Protein AF-A0ABC9WSQ0-F1 (afdb_monomer_lite)

pLDDT: mean 89.42, std 9.72, range [54.09, 97.88]

Structure (mmCIF, N/CA/C/O backbone):
data_AF-A0ABC9WSQ0-F1
#
_entry.id   AF-A0ABC9WSQ0-F1
#
loop_
_atom_site.group_PDB
_atom_site.id
_atom_site.type_symbol
_atom_site.label_atom_id
_atom_site.label_alt_id
_atom_site.label_comp_id
_atom_site.label_asym_id
_atom_site.label_entity_id
_atom_site.label_seq_id
_atom_site.pdbx_PDB_ins_code
_atom_site.Cartn_x
_atom_site.Cartn_y
_atom_site.Cartn_z
_atom_site.occupancy
_atom_site.B_iso_or_equiv
_atom_site.auth_seq_id
_atom_site.auth_comp_id
_atom_site.auth_asym_id
_atom_site.auth_atom_id
_atom_site.pdbx_PDB_model_num
ATOM 1 N N . MET A 1 1 ? -12.319 8.526 4.825 1.00 70.31 1 MET A N 1
ATOM 2 C CA . MET A 1 1 ? -11.668 9.810 4.474 1.00 70.31 1 MET A CA 1
ATOM 3 C C . MET A 1 1 ? -10.484 9.536 3.560 1.00 70.31 1 MET A C 1
ATOM 5 O O . MET A 1 1 ? -9.794 8.553 3.807 1.00 70.31 1 MET A O 1
ATOM 9 N N . LEU A 1 2 ? -10.282 10.355 2.524 1.00 65.75 2 LEU A N 1
ATOM 10 C CA . LEU A 1 2 ? -9.072 10.332 1.697 1.00 65.75 2 LEU A CA 1
ATOM 11 C C . LEU A 1 2 ? -8.135 11.440 2.184 1.00 65.75 2 LEU A C 1
ATOM 13 O O . LEU A 1 2 ? -8.565 12.589 2.263 1.00 65.75 2 LEU A O 1
ATOM 17 N N . LEU A 1 3 ? -6.893 11.100 2.522 1.00 72.62 3 LEU A N 1
ATOM 18 C CA . LEU A 1 3 ? -5.874 12.067 2.932 1.00 72.62 3 LEU A CA 1
ATOM 19 C C . LEU A 1 3 ? -4.712 12.036 1.936 1.00 72.62 3 LEU A C 1
ATOM 21 O O . LEU A 1 3 ? -4.157 10.966 1.699 1.00 72.62 3 LEU A O 1
ATOM 25 N N . SER A 1 4 ? -4.361 13.197 1.371 1.00 74.06 4 SER A N 1
ATOM 26 C CA . SER A 1 4 ? -3.258 13.346 0.415 1.00 74.06 4 SER A CA 1
ATOM 27 C C . SER A 1 4 ? -2.206 14.322 0.933 1.00 74.06 4 SER A C 1
ATOM 29 O O . SER A 1 4 ? -2.550 15.470 1.212 1.00 74.06 4 SER A O 1
ATOM 31 N N . ILE A 1 5 ? -0.946 13.890 1.067 1.00 74.81 5 ILE A N 1
ATOM 32 C CA . ILE A 1 5 ? 0.164 14.715 1.594 1.00 74.81 5 ILE A CA 1
ATOM 33 C C . ILE A 1 5 ? 1.443 14.483 0.779 1.00 74.81 5 ILE A C 1
ATOM 35 O O . ILE A 1 5 ? 1.728 13.360 0.368 1.00 74.81 5 ILE A O 1
ATOM 39 N N . VAL A 1 6 ? 2.227 15.542 0.563 1.00 71.75 6 VAL A N 1
ATOM 40 C CA . VAL A 1 6 ? 3.545 15.491 -0.088 1.00 71.75 6 VAL A CA 1
ATOM 41 C C . VAL A 1 6 ? 4.606 15.985 0.894 1.00 71.75 6 VAL A C 1
ATOM 43 O O . VAL A 1 6 ? 4.490 17.096 1.408 1.00 71.75 6 VAL A O 1
ATOM 46 N N . ASN A 1 7 ? 5.636 15.173 1.131 1.00 65.56 7 ASN A N 1
ATOM 47 C CA . ASN A 1 7 ? 6.782 15.504 1.976 1.00 65.56 7 ASN A CA 1
ATOM 48 C C . ASN A 1 7 ? 7.957 16.036 1.145 1.00 65.56 7 ASN A C 1
ATOM 50 O O . ASN A 1 7 ? 8.255 15.532 0.061 1.00 65.56 7 ASN A O 1
ATOM 54 N N . GLY A 1 8 ? 8.643 17.044 1.685 1.00 61.91 8 GLY A N 1
ATOM 55 C CA . GLY A 1 8 ? 9.822 17.660 1.067 1.00 61.91 8 GLY A CA 1
ATOM 56 C C . GLY A 1 8 ? 11.088 16.799 1.181 1.00 61.91 8 GLY A C 1
ATOM 57 O O . GLY A 1 8 ? 11.162 15.874 1.990 1.00 61.91 8 GLY A O 1
ATOM 58 N N . MET A 1 9 ? 12.102 17.100 0.362 1.00 59.66 9 MET A N 1
ATOM 59 C CA . MET A 1 9 ? 13.353 16.321 0.277 1.00 59.66 9 MET A CA 1
ATOM 60 C C . MET A 1 9 ? 14.544 16.924 1.045 1.00 59.66 9 MET A C 1
ATOM 62 O O . MET A 1 9 ? 15.588 16.285 1.120 1.00 59.66 9 MET A O 1
ATOM 66 N N . THR A 1 10 ? 14.433 18.143 1.576 1.00 61.34 10 THR A N 1
ATOM 67 C CA . THR A 1 10 ? 15.606 18.975 1.900 1.00 61.34 10 THR A CA 1
ATOM 68 C C . THR A 1 10 ? 16.261 18.712 3.258 1.00 61.34 10 THR A C 1
ATOM 70 O O . THR A 1 10 ? 17.482 18.812 3.331 1.00 61.34 10 THR A O 1
ATOM 73 N N . GLU A 1 11 ? 15.524 18.330 4.310 1.00 78.94 11 GLU A N 1
ATOM 74 C CA . GLU A 1 11 ? 16.114 18.099 5.643 1.00 78.94 11 GLU A CA 1
ATOM 75 C C . GLU A 1 11 ? 15.557 16.844 6.345 1.00 78.94 11 GLU A C 1
ATOM 77 O O . GLU A 1 11 ? 14.355 16.576 6.326 1.00 78.94 11 GLU A O 1
ATOM 82 N N . ASP A 1 12 ? 16.429 16.053 6.996 1.00 85.06 12 ASP A N 1
ATOM 83 C CA . ASP A 1 12 ? 16.007 14.848 7.740 1.00 85.06 12 ASP A CA 1
ATOM 84 C C . ASP A 1 12 ? 15.078 15.186 8.911 1.00 85.06 12 ASP A C 1
ATOM 86 O O . ASP A 1 12 ? 14.129 14.447 9.181 1.00 85.06 12 ASP A O 1
ATOM 90 N N . LEU A 1 13 ? 15.329 16.316 9.579 1.00 88.12 13 LEU A N 1
ATOM 91 C CA . LEU A 1 13 ? 14.480 16.788 10.665 1.00 88.12 13 LEU A CA 1
ATOM 92 C C . LEU A 1 13 ? 13.073 17.115 10.156 1.00 88.12 13 LEU A C 1
ATOM 94 O O . LEU A 1 13 ? 12.099 16.684 10.771 1.00 88.12 13 LEU A O 1
ATOM 98 N N . ASP A 1 14 ? 12.965 17.790 9.012 1.00 86.31 14 ASP A N 1
ATOM 99 C CA . ASP A 1 14 ? 11.678 18.080 8.380 1.00 86.31 14 ASP A CA 1
ATOM 100 C C . ASP A 1 14 ? 10.932 16.795 8.030 1.00 86.31 14 ASP A C 1
ATOM 102 O O . ASP A 1 14 ? 9.761 16.655 8.379 1.00 86.31 14 ASP A O 1
ATOM 106 N N . ARG A 1 15 ? 11.612 15.816 7.420 1.00 86.94 15 ARG A N 1
ATOM 107 C CA . ARG A 1 15 ? 11.018 14.506 7.098 1.00 86.94 15 ARG A CA 1
ATOM 108 C C . ARG A 1 15 ? 10.494 13.800 8.347 1.00 86.94 15 ARG A C 1
ATOM 110 O O . ARG A 1 15 ? 9.365 13.309 8.342 1.00 86.94 15 ARG A O 1
ATOM 117 N N . LYS A 1 16 ? 11.272 13.807 9.434 1.00 91.38 16 LYS A N 1
ATOM 118 C CA . LYS A 1 16 ? 10.870 13.230 10.723 1.00 91.38 16 LYS A CA 1
ATOM 119 C C . LYS A 1 16 ? 9.628 13.919 11.289 1.00 91.38 16 LYS A C 1
ATOM 121 O O . LYS A 1 16 ? 8.680 13.251 11.695 1.00 91.38 16 LYS A O 1
ATOM 126 N N . LEU A 1 17 ? 9.633 15.250 11.347 1.00 92.25 17 LEU A N 1
ATOM 127 C CA . LEU A 1 17 ? 8.525 16.025 11.909 1.00 92.25 17 LEU A CA 1
ATOM 128 C C . LEU A 1 17 ? 7.262 15.904 11.052 1.00 92.25 17 LEU A C 1
ATOM 130 O O . LEU A 1 17 ? 6.168 15.782 11.599 1.00 92.25 17 LEU A O 1
ATOM 134 N N . GLN A 1 18 ? 7.408 15.868 9.728 1.00 90.31 18 GLN A N 1
ATOM 135 C CA . GLN A 1 18 ? 6.310 15.609 8.800 1.00 90.31 18 GLN A CA 1
ATOM 136 C C . GLN A 1 18 ? 5.724 14.213 9.018 1.00 90.31 18 GLN A C 1
ATOM 138 O O . GLN A 1 18 ? 4.510 14.093 9.157 1.00 90.31 18 GLN A O 1
ATOM 143 N N . ALA A 1 19 ? 6.557 13.173 9.133 1.00 92.56 19 ALA A N 1
ATOM 144 C CA . ALA A 1 19 ? 6.094 11.813 9.412 1.00 92.56 19 ALA A CA 1
ATOM 145 C C . ALA A 1 19 ? 5.296 11.733 10.724 1.00 92.56 19 ALA A C 1
ATOM 147 O O . ALA A 1 19 ? 4.208 11.165 10.734 1.00 92.56 19 ALA A O 1
ATOM 148 N N . ILE A 1 20 ? 5.773 12.387 11.790 1.00 94.88 20 ILE A N 1
ATOM 149 C CA . ILE A 1 20 ? 5.066 12.483 13.080 1.00 94.88 20 ILE A CA 1
ATOM 150 C C . ILE A 1 20 ? 3.746 13.261 12.946 1.00 94.88 20 ILE A C 1
ATOM 152 O O . ILE A 1 20 ? 2.728 12.904 13.538 1.00 94.88 20 ILE A O 1
ATOM 156 N N . ALA A 1 21 ? 3.725 14.360 12.192 1.00 94.06 21 ALA A N 1
ATOM 157 C CA . ALA A 1 21 ? 2.503 15.135 11.992 1.00 94.06 21 ALA A CA 1
ATOM 158 C C . ALA A 1 21 ? 1.450 14.323 11.218 1.00 94.06 21 ALA A C 1
ATOM 160 O O . ALA A 1 21 ? 0.280 14.288 11.609 1.00 94.06 21 ALA A O 1
ATOM 161 N N . VAL A 1 22 ? 1.871 13.625 10.159 1.00 94.00 22 VAL A N 1
ATOM 162 C CA . VAL A 1 22 ? 1.003 12.746 9.371 1.00 94.00 22 VAL A CA 1
ATOM 163 C C . VAL A 1 22 ? 0.541 11.546 10.197 1.00 94.00 22 VAL A C 1
ATOM 165 O O . VAL A 1 22 ? -0.647 11.232 10.154 1.00 94.00 22 VAL A O 1
ATOM 168 N N . SER A 1 23 ? 1.411 10.908 10.987 1.00 95.62 23 SER A N 1
ATOM 169 C CA . SER A 1 23 ? 1.030 9.779 11.849 1.00 95.62 23 SER A CA 1
ATOM 170 C C . SER A 1 23 ? -0.047 10.206 12.851 1.00 95.62 23 SER A C 1
ATOM 172 O O . SER A 1 23 ? -1.095 9.568 12.952 1.00 95.62 23 SER A O 1
ATOM 174 N N . ASN A 1 24 ? 0.113 11.363 13.494 1.00 95.75 24 ASN A N 1
ATOM 175 C CA . ASN A 1 24 ? -0.902 11.919 14.390 1.00 95.75 24 ASN A CA 1
ATOM 176 C C . ASN A 1 24 ? -2.224 12.233 13.675 1.00 95.75 24 ASN A C 1
ATOM 178 O O . ASN A 1 24 ? -3.300 11.940 14.209 1.00 95.75 24 ASN A O 1
ATOM 182 N N . LEU A 1 25 ? -2.170 12.790 12.462 1.00 95.19 25 LEU A N 1
ATOM 183 C CA . LEU A 1 25 ? -3.369 13.041 11.666 1.00 95.19 25 LEU A CA 1
ATOM 184 C C . LEU A 1 25 ? -4.074 11.728 11.306 1.00 95.19 25 LEU A C 1
ATOM 186 O O . LEU A 1 25 ? -5.278 11.607 11.515 1.00 95.19 25 LEU A O 1
ATOM 190 N N . LEU A 1 26 ? -3.343 10.711 10.845 1.00 95.88 26 LEU A N 1
ATOM 191 C CA . LEU A 1 26 ? -3.887 9.384 10.536 1.00 95.88 26 LEU A CA 1
ATOM 192 C C . LEU A 1 26 ? -4.488 8.706 11.768 1.00 95.88 26 LEU A C 1
ATOM 194 O O . LEU A 1 26 ? -5.556 8.102 11.676 1.00 95.88 26 LEU A O 1
ATOM 198 N N . LYS A 1 27 ? -3.850 8.835 12.931 1.00 95.38 27 LYS A N 1
ATOM 199 C CA . LYS A 1 27 ? -4.331 8.264 14.192 1.00 95.38 27 LYS A CA 1
ATOM 200 C C . LYS A 1 27 ? -5.633 8.902 14.669 1.00 95.38 27 LYS A C 1
ATOM 202 O O . LYS A 1 27 ? -6.511 8.200 15.160 1.00 95.38 27 LYS A O 1
ATOM 207 N N . THR A 1 28 ? -5.755 10.220 14.525 1.00 94.88 28 THR A N 1
ATOM 208 C CA . THR A 1 28 ? -6.936 10.993 14.957 1.00 94.88 28 THR A CA 1
ATOM 209 C C . THR A 1 28 ? -8.052 11.032 13.909 1.00 94.88 28 THR A C 1
ATOM 211 O O . THR A 1 28 ? -9.175 11.435 14.209 1.00 94.88 28 THR A O 1
ATOM 214 N N . SER A 1 29 ? -7.760 10.580 12.689 1.00 94.00 29 SER A N 1
ATOM 215 C CA . SER A 1 29 ? -8.714 10.432 11.591 1.00 94.00 29 SER A CA 1
ATOM 216 C C . SER A 1 29 ? -9.794 9.379 11.867 1.00 94.00 29 SER A C 1
ATOM 218 O O . SER A 1 29 ? -9.725 8.593 12.811 1.00 94.00 29 SER A O 1
ATOM 220 N N . SER A 1 30 ? -10.789 9.309 10.978 1.00 90.62 30 SER A N 1
ATOM 221 C CA . SER A 1 30 ? -11.841 8.291 11.023 1.00 90.62 30 SER A CA 1
ATOM 222 C C . SER A 1 30 ? -11.291 6.859 11.105 1.00 90.62 30 SER A C 1
ATOM 224 O O . SER A 1 30 ? -10.211 6.541 10.595 1.00 90.62 30 SER A O 1
ATOM 226 N N . LYS A 1 31 ? -12.092 5.954 11.687 1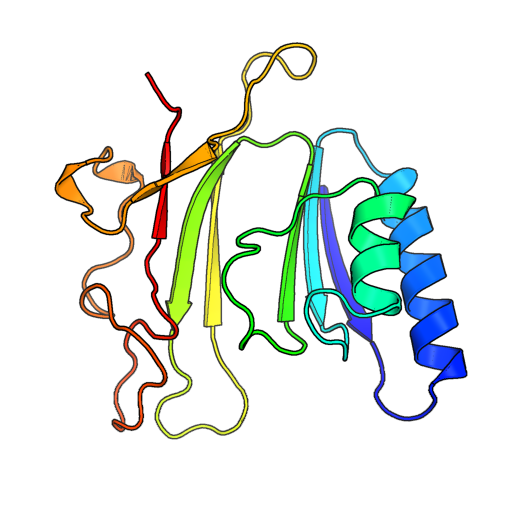.00 91.69 31 LYS A N 1
ATOM 227 C CA . LYS A 1 31 ? -11.809 4.508 11.702 1.00 91.69 31 LYS A CA 1
ATOM 228 C C . LYS A 1 31 ? -11.562 3.952 10.287 1.00 91.69 31 LYS A C 1
ATOM 230 O O . LYS A 1 31 ? -10.761 3.038 10.141 1.00 91.69 31 LYS A O 1
ATOM 235 N N . GLN A 1 32 ? -12.201 4.537 9.267 1.00 95.38 32 GLN A N 1
ATOM 236 C CA . GLN A 1 32 ? -11.990 4.228 7.847 1.00 95.38 32 GLN A CA 1
ATOM 237 C C . GLN A 1 32 ? -11.185 5.325 7.152 1.00 95.38 32 GLN A C 1
ATOM 239 O O . GLN A 1 32 ? -11.670 6.451 6.984 1.00 95.38 32 GLN A O 1
ATOM 244 N N . VAL A 1 33 ? -9.976 5.010 6.711 1.00 96.25 33 VAL A N 1
ATOM 245 C CA . VAL A 1 33 ? -9.088 5.958 6.037 1.00 96.25 33 VAL A CA 1
ATOM 246 C C . VAL A 1 33 ? -8.319 5.261 4.924 1.00 96.25 33 VAL A C 1
ATOM 248 O O . VAL A 1 33 ? -7.882 4.123 5.077 1.00 96.25 33 VAL A O 1
ATOM 251 N N . VAL A 1 34 ? -8.170 5.968 3.807 1.00 97.00 34 VAL A N 1
ATOM 252 C CA . VAL A 1 34 ? -7.185 5.663 2.770 1.00 97.00 34 VAL A CA 1
ATOM 253 C C . VAL A 1 34 ? -6.288 6.886 2.665 1.00 97.00 34 VAL A C 1
ATOM 255 O O . VAL A 1 34 ? -6.763 8.019 2.565 1.00 97.00 34 VAL A O 1
ATOM 258 N N . PHE A 1 35 ? -4.992 6.654 2.738 1.00 95.62 35 PHE A N 1
ATOM 259 C CA . PHE A 1 35 ? -3.959 7.663 2.667 1.00 95.62 35 PHE A CA 1
ATOM 260 C C . PHE A 1 35 ? -3.159 7.464 1.387 1.00 95.62 35 PHE A C 1
ATOM 262 O O . PHE A 1 35 ? -2.708 6.355 1.110 1.00 95.62 35 PHE A O 1
ATOM 269 N N . LEU A 1 36 ? -2.998 8.542 0.626 1.00 93.94 36 LEU A N 1
ATOM 270 C CA . LEU A 1 36 ? -2.165 8.603 -0.567 1.00 93.94 36 LEU A CA 1
ATOM 271 C C . LEU A 1 36 ? -1.071 9.629 -0.297 1.00 93.94 36 LEU A C 1
ATOM 273 O O . LEU A 1 36 ? -1.354 10.816 -0.174 1.00 93.94 36 LEU A O 1
ATOM 277 N N . GLY A 1 37 ? 0.172 9.197 -0.154 1.00 88.12 37 GLY A N 1
ATOM 278 C CA . GLY A 1 37 ? 1.236 10.098 0.274 1.00 88.12 37 GLY A CA 1
ATOM 279 C C . GLY A 1 37 ? 2.489 9.966 -0.552 1.00 88.12 37 GLY A C 1
ATOM 280 O O . GLY A 1 37 ? 2.901 8.853 -0.857 1.00 88.12 37 GLY A O 1
ATOM 281 N N . TYR A 1 38 ? 3.127 11.096 -0.838 1.00 85.38 38 TYR A N 1
ATOM 282 C CA . TYR A 1 38 ? 4.525 11.113 -1.241 1.00 85.38 38 TYR A CA 1
ATOM 283 C C . TYR A 1 38 ? 5.383 11.339 0.008 1.00 85.38 38 TYR A C 1
ATOM 285 O O . TYR A 1 38 ? 5.458 12.449 0.528 1.00 85.38 38 TYR A O 1
ATOM 293 N N . ILE A 1 39 ? 6.001 10.283 0.524 1.00 82.44 39 ILE A N 1
ATOM 294 C CA . ILE A 1 39 ? 6.859 10.272 1.706 1.00 82.44 39 ILE A CA 1
ATOM 295 C C . ILE A 1 39 ? 8.225 9.754 1.285 1.00 82.44 39 ILE A C 1
ATOM 297 O O . ILE A 1 39 ? 8.381 8.561 1.053 1.00 82.44 39 ILE A O 1
ATOM 301 N N . THR A 1 40 ? 9.226 10.630 1.225 1.00 83.50 40 THR A N 1
ATOM 302 C CA . THR A 1 40 ? 10.610 10.286 0.859 1.00 83.50 40 THR A CA 1
ATOM 303 C C . THR A 1 40 ? 11.246 9.336 1.883 1.00 83.50 40 THR A C 1
ATOM 305 O O . THR A 1 40 ? 11.987 9.766 2.766 1.00 83.50 40 THR A O 1
ATOM 308 N N . SER A 1 41 ? 10.914 8.050 1.816 1.00 85.19 41 SER A N 1
ATOM 309 C CA . SER A 1 41 ? 11.337 7.008 2.749 1.00 85.19 41 SER A CA 1
ATOM 310 C C . SER A 1 41 ? 11.188 5.631 2.110 1.00 85.19 41 SER A C 1
ATOM 312 O O . SER A 1 41 ? 10.312 5.444 1.265 1.00 85.19 41 SER A O 1
ATOM 314 N N . ALA A 1 42 ? 12.007 4.675 2.547 1.00 88.81 42 ALA A N 1
ATOM 315 C CA . ALA A 1 42 ? 11.923 3.265 2.156 1.00 88.81 42 ALA A CA 1
ATOM 316 C C . ALA A 1 42 ? 10.876 2.501 2.986 1.00 88.81 42 ALA A C 1
ATOM 318 O O . ALA A 1 42 ? 10.696 2.836 4.164 1.00 88.81 42 ALA A O 1
ATOM 319 N N . PRO A 1 43 ? 10.300 1.402 2.478 1.00 90.38 43 PRO A N 1
ATOM 320 C CA . PRO A 1 43 ? 9.629 0.417 3.314 1.00 90.38 43 PRO A CA 1
ATOM 321 C C . PRO A 1 43 ? 10.542 -0.039 4.466 1.00 90.38 43 PRO A C 1
ATOM 323 O O . PRO A 1 43 ? 11.733 -0.281 4.278 1.00 90.38 43 PRO A O 1
ATOM 326 N N . GLY A 1 44 ? 10.003 -0.099 5.684 1.00 90.81 44 GLY A N 1
ATOM 327 C CA . GLY A 1 44 ? 10.736 -0.479 6.904 1.00 90.81 44 GLY A CA 1
ATOM 328 C C . GLY A 1 44 ? 11.670 0.590 7.496 1.00 90.81 44 GLY A C 1
ATOM 329 O O . GLY A 1 44 ? 12.290 0.357 8.532 1.00 90.81 44 GLY A O 1
ATOM 330 N N . SER A 1 45 ? 11.787 1.765 6.875 1.00 92.25 45 SER A N 1
ATOM 331 C CA . SER A 1 45 ? 12.570 2.880 7.428 1.00 92.25 45 SER A CA 1
ATOM 332 C C . SER A 1 45 ? 11.836 3.614 8.561 1.00 92.25 45 SER A C 1
ATOM 334 O O . SER A 1 45 ? 10.627 3.476 8.715 1.00 92.25 45 SER A O 1
ATOM 336 N N . ARG A 1 46 ? 12.553 4.463 9.318 1.00 93.88 46 ARG A N 1
ATOM 337 C CA . ARG A 1 46 ? 12.015 5.246 10.452 1.00 93.88 46 ARG A CA 1
ATOM 338 C C . ARG A 1 46 ? 10.672 5.915 10.143 1.00 93.88 46 ARG A C 1
ATOM 340 O O . ARG A 1 46 ? 9.714 5.713 10.878 1.00 93.88 46 ARG A O 1
ATOM 347 N N . ASP A 1 47 ? 10.617 6.716 9.078 1.00 92.31 47 ASP A N 1
ATOM 348 C CA . ASP A 1 47 ? 9.439 7.537 8.772 1.00 92.31 47 ASP A CA 1
ATOM 349 C C . ASP A 1 47 ? 8.282 6.689 8.222 1.00 92.31 47 ASP A C 1
ATOM 351 O O . ASP A 1 47 ? 7.121 6.993 8.472 1.00 92.31 47 ASP A O 1
ATOM 355 N N . TYR A 1 48 ? 8.587 5.591 7.523 1.00 93.19 48 TYR A N 1
ATOM 356 C CA . TYR A 1 48 ? 7.588 4.600 7.116 1.00 93.19 48 TYR A CA 1
ATOM 357 C C . TYR A 1 48 ? 6.966 3.915 8.340 1.00 93.19 48 TYR A C 1
ATOM 359 O O . TYR A 1 48 ? 5.745 3.866 8.475 1.00 93.19 48 TYR A O 1
ATOM 367 N N . THR A 1 49 ? 7.805 3.428 9.255 1.00 95.19 49 THR A N 1
ATOM 368 C CA . THR A 1 49 ? 7.371 2.724 10.465 1.00 95.19 49 THR A CA 1
ATOM 369 C C . THR A 1 49 ? 6.562 3.641 11.379 1.00 95.19 49 THR A C 1
ATOM 371 O O . THR A 1 49 ? 5.532 3.221 11.897 1.00 95.19 49 THR A O 1
ATOM 374 N N . GLU A 1 50 ? 6.948 4.915 11.493 1.00 96.31 50 GLU A N 1
ATOM 375 C CA . GLU A 1 50 ? 6.178 5.943 12.205 1.00 96.31 50 GLU A CA 1
ATOM 376 C C . GLU A 1 50 ? 4.730 6.033 11.691 1.00 96.31 50 GLU A C 1
ATOM 378 O O . GLU A 1 50 ? 3.783 6.076 12.474 1.00 96.31 50 GLU A O 1
ATOM 383 N N . LEU A 1 51 ? 4.524 6.011 10.374 1.00 95.06 51 LEU A N 1
ATOM 384 C CA . LEU A 1 51 ? 3.181 6.076 9.796 1.00 95.06 51 LEU A CA 1
ATOM 385 C C . LEU A 1 51 ? 2.375 4.805 10.045 1.00 95.06 51 LEU A C 1
ATOM 387 O O . LEU A 1 51 ? 1.208 4.896 10.420 1.00 95.06 51 LEU A O 1
ATOM 391 N N . ILE A 1 52 ? 2.986 3.637 9.858 1.00 95.81 52 ILE A N 1
ATOM 392 C CA . ILE A 1 52 ? 2.321 2.345 10.055 1.00 95.81 52 ILE A CA 1
ATOM 393 C C . ILE A 1 52 ? 1.922 2.168 11.523 1.00 95.81 52 ILE A C 1
ATOM 395 O O . ILE A 1 52 ? 0.744 1.981 11.835 1.00 95.81 52 ILE A O 1
ATOM 399 N N . GLU A 1 53 ? 2.886 2.285 12.435 1.00 97.00 53 GLU A N 1
ATOM 400 C CA . GLU A 1 53 ? 2.695 1.984 13.853 1.00 97.00 53 GLU A CA 1
ATOM 401 C C . GLU A 1 53 ? 1.940 3.105 14.574 1.00 97.00 53 GLU A C 1
ATOM 403 O O . GLU A 1 53 ? 0.900 2.861 15.191 1.00 97.00 53 GLU A O 1
ATOM 408 N N . ASN A 1 54 ? 2.410 4.353 14.465 1.00 97.44 54 ASN A N 1
ATOM 409 C CA . ASN A 1 54 ? 1.806 5.472 15.191 1.00 97.44 54 ASN A CA 1
ATOM 410 C C . ASN A 1 54 ? 0.600 6.063 14.459 1.00 97.44 54 ASN A C 1
ATOM 412 O O . ASN A 1 54 ? -0.328 6.530 15.121 1.00 97.44 54 ASN A O 1
ATOM 416 N N . GLY A 1 55 ? 0.556 5.988 13.126 1.00 96.62 55 GLY A N 1
ATOM 417 C CA . GLY A 1 55 ? -0.627 6.346 12.336 1.00 96.62 55 GLY A CA 1
ATOM 418 C C . GLY A 1 55 ? -1.716 5.273 12.319 1.00 96.62 55 GLY A C 1
ATOM 419 O O . GLY A 1 55 ? -2.855 5.573 11.940 1.00 96.62 55 GLY A O 1
ATOM 420 N N . ASN A 1 56 ? -1.407 4.061 12.800 1.00 96.75 56 ASN A N 1
ATOM 421 C CA . ASN A 1 5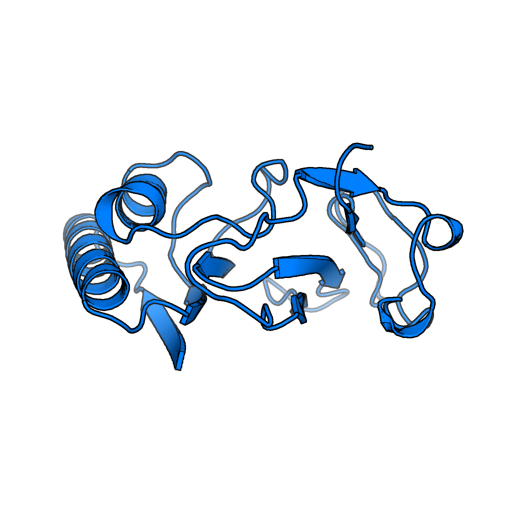6 ? -2.311 2.915 12.873 1.00 96.75 56 ASN A CA 1
ATOM 422 C C . ASN A 1 56 ? -2.910 2.573 11.496 1.00 96.75 56 ASN A C 1
ATOM 424 O O . ASN A 1 56 ? -4.127 2.488 11.335 1.00 96.75 56 ASN A O 1
ATOM 428 N N . VAL A 1 57 ? -2.075 2.458 10.471 1.00 96.75 57 VAL A N 1
ATOM 429 C CA . VAL A 1 57 ? -2.493 2.103 9.106 1.00 96.75 57 VAL A CA 1
ATOM 430 C C . VAL A 1 57 ? -1.678 0.921 8.598 1.00 96.75 57 VAL A C 1
ATOM 432 O O . VAL A 1 57 ? -0.583 0.657 9.077 1.00 96.75 57 VAL A O 1
ATOM 435 N N . GLN A 1 58 ? -2.223 0.195 7.630 1.00 95.94 58 GLN A N 1
ATOM 436 C CA . GLN A 1 58 ? -1.549 -0.889 6.925 1.00 95.94 58 GLN A CA 1
ATOM 437 C C . GLN A 1 58 ? -1.033 -0.384 5.579 1.00 95.94 58 GLN A C 1
ATOM 439 O O . GLN A 1 58 ? -1.678 0.452 4.944 1.00 95.94 58 GLN A O 1
ATOM 444 N N . ASP A 1 59 ? 0.110 -0.900 5.136 1.00 95.38 59 ASP A N 1
ATOM 445 C CA . ASP A 1 59 ? 0.599 -0.663 3.779 1.00 95.38 59 ASP A CA 1
ATOM 446 C C . ASP A 1 59 ? -0.175 -1.520 2.769 1.00 95.38 59 ASP A C 1
ATOM 448 O O . ASP A 1 59 ? -0.534 -2.663 3.067 1.00 95.38 59 ASP A O 1
ATOM 452 N N . ILE A 1 60 ? -0.430 -0.985 1.570 1.00 96.12 60 ILE A N 1
ATOM 453 C CA . ILE A 1 60 ? -1.174 -1.702 0.522 1.00 96.12 60 ILE A CA 1
ATOM 454 C C . ILE A 1 60 ? -0.507 -3.031 0.153 1.00 96.12 60 ILE A C 1
ATOM 456 O O . ILE A 1 60 ? -1.195 -4.022 -0.098 1.00 96.12 60 ILE A O 1
ATOM 460 N N . ASP A 1 61 ? 0.825 -3.055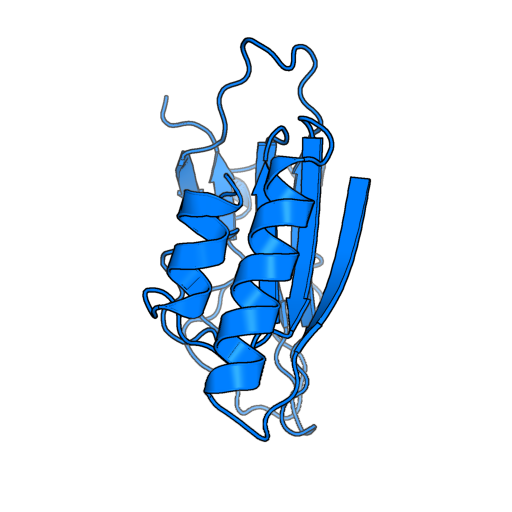 0.153 1.00 93.50 61 ASP A N 1
ATOM 461 C CA . ASP A 1 61 ? 1.612 -4.224 -0.200 1.00 93.50 61 ASP A CA 1
ATOM 462 C C . ASP A 1 61 ? 3.014 -4.144 0.413 1.00 93.50 61 ASP A C 1
ATOM 464 O O . ASP A 1 61 ? 3.925 -3.546 -0.156 1.00 93.50 61 ASP A O 1
ATOM 468 N N . SER A 1 62 ? 3.180 -4.808 1.554 1.00 87.12 62 SER A N 1
ATOM 469 C CA . SER A 1 62 ? 4.439 -4.877 2.298 1.00 87.12 62 SER A CA 1
ATOM 470 C C . SER A 1 62 ? 5.516 -5.752 1.643 1.00 87.12 62 SER A C 1
ATOM 472 O O . SER A 1 62 ? 6.641 -5.790 2.138 1.00 87.12 62 SER A O 1
ATOM 474 N N . THR A 1 63 ? 5.190 -6.469 0.559 1.00 90.62 63 THR A N 1
ATOM 475 C CA . THR A 1 63 ? 6.144 -7.331 -0.168 1.00 90.62 63 THR A CA 1
ATOM 476 C C . THR A 1 63 ? 6.913 -6.585 -1.261 1.00 90.62 63 THR A C 1
ATOM 478 O O . THR A 1 63 ? 7.834 -7.132 -1.859 1.00 90.62 63 THR A O 1
ATOM 481 N N . ASP A 1 64 ? 6.539 -5.338 -1.537 1.00 88.94 64 ASP A N 1
ATOM 482 C CA . ASP A 1 64 ? 7.171 -4.476 -2.532 1.00 88.94 64 ASP A CA 1
ATOM 483 C C . ASP A 1 64 ? 8.248 -3.608 -1.871 1.00 88.94 64 ASP A C 1
ATOM 485 O O . ASP A 1 64 ? 8.003 -2.500 -1.390 1.00 88.94 64 ASP A O 1
ATOM 489 N N . HIS A 1 65 ? 9.458 -4.156 -1.822 1.00 86.56 65 HIS A N 1
ATOM 490 C CA . HIS A 1 65 ? 10.619 -3.495 -1.225 1.00 86.56 65 HIS A CA 1
ATOM 491 C C . HIS A 1 65 ? 11.246 -2.430 -2.133 1.00 86.56 65 HIS A C 1
ATOM 493 O O . HIS A 1 65 ? 12.013 -1.599 -1.649 1.00 86.56 65 HIS A O 1
ATOM 499 N N . ASP A 1 66 ? 10.888 -2.428 -3.419 1.00 82.56 66 ASP A N 1
ATOM 500 C CA . ASP A 1 66 ? 11.380 -1.476 -4.417 1.00 82.56 66 ASP A CA 1
ATOM 501 C C . ASP A 1 66 ? 10.514 -0.210 -4.487 1.00 82.56 66 ASP A C 1
ATOM 503 O O . ASP A 1 66 ? 10.763 0.693 -5.295 1.00 82.56 66 ASP A O 1
ATOM 507 N N . ARG A 1 67 ? 9.456 -0.125 -3.671 1.00 86.44 67 ARG A N 1
ATOM 508 C CA . ARG A 1 67 ? 8.650 1.086 -3.571 1.00 86.44 67 ARG A CA 1
ATOM 509 C C . ARG A 1 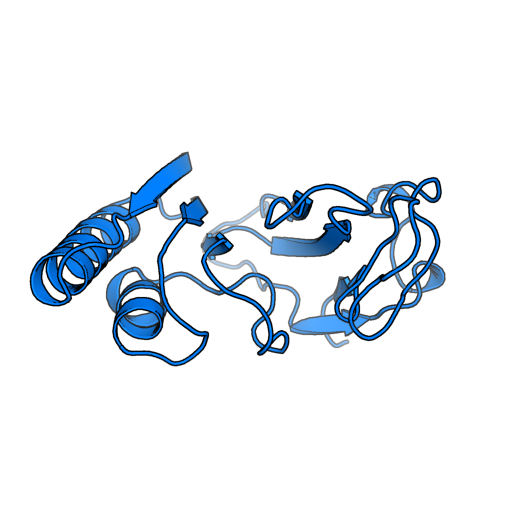67 ? 9.455 2.186 -2.908 1.00 86.44 67 ARG A C 1
ATOM 511 O O . ARG A 1 67 ? 10.044 2.008 -1.847 1.00 86.44 67 ARG A O 1
ATOM 518 N N . TRP A 1 68 ? 9.412 3.362 -3.510 1.00 80.38 68 TRP A N 1
ATOM 519 C CA . TRP A 1 68 ? 9.998 4.552 -2.930 1.00 80.38 68 TRP A CA 1
ATOM 520 C C . TRP A 1 68 ? 9.050 5.724 -3.122 1.00 80.38 68 TRP A C 1
ATOM 522 O O . TRP A 1 68 ? 8.391 5.847 -4.154 1.00 80.38 68 TRP A O 1
ATOM 532 N N . CYS A 1 69 ? 8.990 6.588 -2.116 1.00 75.75 69 CYS A N 1
ATOM 533 C CA . CYS A 1 69 ? 8.198 7.811 -2.092 1.00 75.75 69 CYS A CA 1
ATOM 534 C C . CYS A 1 69 ? 6.672 7.667 -2.105 1.00 75.75 69 CYS A C 1
ATOM 536 O O . CYS A 1 69 ? 6.030 8.242 -1.241 1.00 75.75 69 CYS A O 1
ATOM 538 N N . SER A 1 70 ? 6.061 6.966 -3.051 1.00 85.75 70 SER A N 1
ATOM 539 C CA . SER A 1 70 ? 4.601 6.970 -3.205 1.00 85.75 70 SER A CA 1
ATOM 540 C C . SER A 1 70 ? 3.963 5.818 -2.436 1.00 85.75 70 SER A C 1
ATOM 542 O O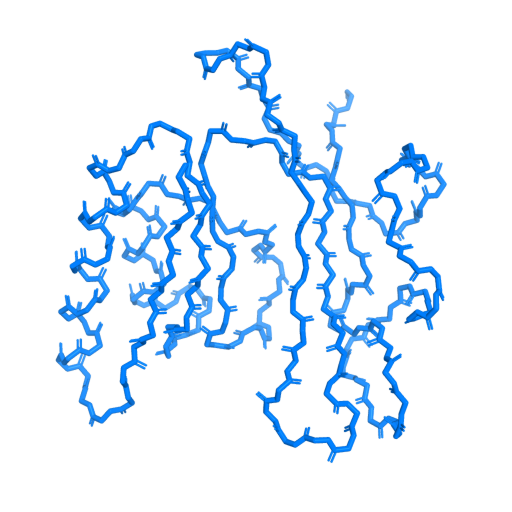 . SER A 1 70 ? 4.237 4.661 -2.735 1.00 85.75 70 SER A O 1
ATOM 544 N N . TYR A 1 71 ? 3.100 6.125 -1.469 1.00 91.31 71 TYR A N 1
ATOM 545 C CA . TYR A 1 71 ? 2.462 5.146 -0.589 1.00 91.31 71 TYR A CA 1
ATOM 546 C C . TYR A 1 71 ? 0.943 5.212 -0.658 1.00 91.31 71 TYR A C 1
ATOM 548 O O . TYR A 1 71 ? 0.346 6.289 -0.609 1.00 91.31 71 TYR A O 1
ATOM 556 N N . ILE A 1 72 ? 0.331 4.029 -0.686 1.00 95.38 72 ILE A N 1
ATOM 557 C CA . ILE A 1 72 ? -1.088 3.828 -0.414 1.00 95.38 72 ILE A CA 1
ATOM 558 C C . ILE A 1 72 ? -1.168 3.082 0.915 1.00 95.38 72 ILE A C 1
ATOM 560 O O . ILE A 1 72 ? -0.799 1.915 0.992 1.00 95.38 72 ILE A O 1
ATOM 564 N N . MET A 1 73 ? -1.648 3.751 1.958 1.00 96.06 73 MET A N 1
ATOM 565 C CA . MET A 1 73 ? -1.864 3.139 3.271 1.00 96.06 73 MET A CA 1
ATOM 566 C C . MET A 1 73 ? -3.341 3.198 3.636 1.00 96.06 73 MET A C 1
ATOM 568 O O . MET A 1 73 ? -4.071 4.074 3.168 1.00 96.06 73 MET A O 1
ATOM 572 N N . TYR A 1 74 ? -3.819 2.273 4.461 1.00 97.31 74 TYR A N 1
ATOM 573 C CA . TYR A 1 74 ? -5.249 2.168 4.733 1.00 97.31 74 TYR A CA 1
ATOM 574 C C . TYR A 1 74 ? -5.571 1.588 6.112 1.00 97.31 74 TYR A C 1
ATOM 576 O O . TYR A 1 74 ? -4.767 0.914 6.746 1.00 97.31 74 TYR A O 1
ATOM 584 N N . ARG A 1 75 ? -6.788 1.855 6.588 1.00 96.81 75 ARG A N 1
ATOM 585 C CA . ARG A 1 75 ? -7.393 1.232 7.774 1.00 96.81 75 ARG A CA 1
ATOM 586 C C . ARG A 1 75 ? -8.910 1.243 7.610 1.00 96.81 75 ARG A C 1
ATOM 588 O O . ARG A 1 75 ? -9.464 2.207 7.084 1.00 96.81 75 ARG A O 1
ATOM 595 N N . GLY A 1 76 ? -9.598 0.207 8.089 1.00 96.69 76 GLY A N 1
ATOM 596 C CA . GLY A 1 76 ? -11.067 0.171 8.117 1.00 96.69 76 GLY A CA 1
ATOM 597 C C . GLY A 1 76 ? -11.719 -0.131 6.765 1.00 96.69 76 GLY A C 1
ATOM 598 O O . GLY A 1 76 ? -12.913 0.115 6.587 1.00 96.69 76 GLY A O 1
ATOM 599 N N . VAL A 1 77 ? -10.942 -0.627 5.805 1.00 97.19 77 VAL A N 1
ATOM 600 C CA . VAL A 1 77 ? -11.394 -1.056 4.477 1.00 97.19 77 VAL A CA 1
ATOM 601 C C . VAL A 1 77 ? -10.749 -2.395 4.136 1.00 97.19 77 VAL A C 1
ATOM 603 O O . VAL A 1 77 ? -9.722 -2.743 4.714 1.00 97.19 77 VAL A O 1
ATOM 606 N N . ILE A 1 78 ? -11.358 -3.134 3.212 1.00 97.38 78 ILE A N 1
ATOM 607 C CA . ILE A 1 78 ? -10.876 -4.442 2.763 1.00 97.38 78 ILE A CA 1
ATOM 608 C C . ILE A 1 78 ? -10.102 -4.252 1.460 1.00 97.38 78 ILE A C 1
ATOM 610 O O . ILE A 1 78 ? -10.679 -3.768 0.481 1.00 97.38 78 ILE A O 1
ATOM 614 N N . ARG A 1 79 ? -8.814 -4.609 1.424 1.00 97.31 79 ARG A N 1
ATOM 615 C CA . ARG A 1 79 ? -7.992 -4.509 0.204 1.00 97.31 79 ARG A CA 1
ATOM 616 C C . ARG A 1 79 ? -8.390 -5.587 -0.798 1.00 97.31 79 ARG A C 1
ATOM 618 O O . ARG A 1 79 ? -8.564 -6.744 -0.438 1.00 97.31 79 ARG A O 1
ATOM 625 N N . LEU A 1 80 ? -8.545 -5.218 -2.065 1.00 97.88 80 LEU A N 1
ATOM 626 C CA . LEU A 1 80 ? -8.986 -6.125 -3.132 1.00 97.88 80 LEU A CA 1
ATOM 627 C C . LEU A 1 80 ? -7.933 -6.295 -4.222 1.00 97.88 80 LEU A C 1
ATOM 629 O O . LEU A 1 80 ? -7.740 -7.396 -4.731 1.00 97.88 80 LEU A O 1
ATOM 633 N N . GLY A 1 81 ? -7.232 -5.218 -4.567 1.00 97.44 81 GLY A N 1
ATOM 634 C CA . GLY A 1 81 ? -6.177 -5.276 -5.567 1.00 97.44 81 GLY A CA 1
ATOM 635 C C . GLY A 1 81 ? -5.237 -4.089 -5.497 1.00 97.44 81 GLY A C 1
ATOM 636 O O . GLY A 1 81 ? -5.615 -3.017 -5.026 1.00 97.44 81 GLY A O 1
ATOM 637 N N . TYR A 1 82 ? -4.027 -4.294 -6.000 1.00 97.25 82 TYR A N 1
ATOM 638 C CA . TYR A 1 82 ? -2.970 -3.301 -6.110 1.00 97.25 82 TYR A CA 1
ATOM 639 C C . TYR A 1 82 ? -2.241 -3.456 -7.441 1.00 97.25 82 TYR A C 1
ATOM 641 O O . TYR A 1 82 ? -1.912 -4.568 -7.854 1.00 97.25 82 TYR A O 1
ATOM 649 N N . ALA A 1 83 ? -1.992 -2.344 -8.121 1.00 95.56 83 ALA A N 1
ATOM 650 C CA . ALA A 1 83 ? -1.269 -2.325 -9.376 1.00 95.56 83 ALA A CA 1
ATOM 651 C C . ALA A 1 83 ? -0.362 -1.105 -9.474 1.00 95.56 83 ALA A C 1
ATOM 653 O O . ALA A 1 83 ? -0.762 0.002 -9.115 1.00 95.56 83 ALA A O 1
ATOM 654 N N . ARG A 1 84 ? 0.831 -1.307 -10.028 1.00 93.06 84 ARG A N 1
ATOM 655 C CA . ARG A 1 84 ? 1.742 -0.243 -10.440 1.00 93.06 84 ARG A CA 1
ATOM 656 C C . ARG A 1 84 ? 1.808 -0.260 -11.957 1.00 93.06 84 ARG A C 1
ATOM 658 O O . ARG A 1 84 ? 1.949 -1.327 -12.547 1.00 93.06 84 ARG A O 1
ATOM 665 N N . ILE A 1 85 ? 1.680 0.898 -12.589 1.00 90.94 85 ILE A N 1
ATOM 666 C CA . ILE A 1 85 ? 1.848 1.070 -14.029 1.00 90.94 85 ILE A CA 1
ATOM 667 C C . ILE A 1 85 ? 3.121 1.870 -14.247 1.00 90.94 85 ILE A C 1
ATOM 669 O O . ILE A 1 85 ? 3.276 2.982 -13.736 1.00 90.94 85 ILE A O 1
ATOM 673 N N . SER A 1 86 ? 4.008 1.301 -15.054 1.00 88.19 86 SER A N 1
ATOM 674 C CA . SER A 1 86 ? 5.306 1.878 -15.348 1.00 88.19 86 SER A CA 1
ATOM 675 C C . SER A 1 86 ? 5.191 3.242 -16.020 1.00 88.19 86 SER A C 1
ATOM 677 O O . SER A 1 86 ? 4.352 3.447 -16.903 1.00 88.19 86 SER A O 1
ATOM 679 N N . HIS A 1 87 ? 6.140 4.110 -15.705 1.00 79.00 87 HIS A N 1
ATOM 680 C CA . HIS A 1 87 ? 6.311 5.439 -16.284 1.00 79.00 87 HIS A CA 1
ATOM 681 C C . HIS A 1 87 ? 6.705 5.436 -17.782 1.00 79.00 87 HIS A C 1
ATOM 683 O O . HIS A 1 87 ? 6.736 6.493 -18.415 1.00 79.00 87 HIS A O 1
ATOM 689 N N . ALA A 1 88 ? 6.982 4.261 -18.371 1.00 78.19 88 ALA A N 1
ATOM 690 C CA . ALA A 1 88 ? 7.475 4.094 -19.741 1.00 78.19 88 ALA A CA 1
ATOM 691 C C . ALA A 1 88 ? 8.680 5.020 -20.012 1.00 78.19 88 ALA A C 1
ATOM 693 O O . ALA A 1 88 ? 9.711 4.891 -19.360 1.00 78.19 88 ALA A O 1
ATOM 694 N N . GLY A 1 89 ? 8.561 5.983 -20.932 1.00 61.84 89 GLY A N 1
ATOM 695 C CA . GLY A 1 89 ? 9.627 6.945 -21.246 1.00 61.84 89 GLY A CA 1
ATOM 696 C C . GLY A 1 89 ? 9.717 8.183 -20.341 1.00 61.84 89 GLY A C 1
ATOM 697 O O . GLY A 1 89 ? 10.586 9.016 -20.576 1.00 61.84 89 GLY A O 1
ATOM 698 N N . LEU A 1 90 ? 8.829 8.354 -19.356 1.00 60.72 90 LEU A N 1
ATOM 699 C CA . LEU A 1 90 ? 8.820 9.517 -18.455 1.00 60.72 90 LEU A CA 1
ATOM 700 C C . LEU A 1 90 ? 9.626 9.208 -17.192 1.00 60.72 90 LEU A C 1
ATOM 702 O O . LEU A 1 90 ? 9.440 8.144 -16.628 1.00 60.72 90 LEU A O 1
ATOM 706 N N . SER A 1 91 ? 10.500 10.091 -16.712 1.00 54.09 91 SER A N 1
ATOM 707 C CA . SER A 1 91 ? 11.223 9.835 -15.457 1.00 54.09 91 SER A CA 1
ATOM 708 C C . SER A 1 91 ? 10.292 9.931 -14.237 1.00 54.09 91 SER A C 1
ATOM 710 O O . SER A 1 91 ? 9.408 10.789 -14.180 1.00 54.09 91 SER A O 1
ATOM 712 N N . ASP A 1 92 ? 10.505 9.044 -13.263 1.00 57.41 92 ASP A N 1
ATOM 713 C CA . ASP A 1 92 ? 10.029 9.127 -11.870 1.00 57.41 92 ASP A CA 1
ATOM 714 C C . ASP A 1 92 ? 8.505 9.199 -11.637 1.00 57.41 92 ASP A C 1
ATOM 716 O O . ASP A 1 92 ? 8.056 9.485 -10.529 1.00 57.41 92 ASP A O 1
ATOM 720 N N . SER A 1 93 ? 7.689 8.920 -12.660 1.00 66.31 93 SER A N 1
ATOM 721 C CA . SER A 1 93 ? 6.226 9.081 -12.607 1.00 66.31 93 SER A CA 1
ATOM 722 C C . SER A 1 93 ? 5.494 7.763 -12.858 1.00 66.31 93 SER A C 1
ATOM 724 O O . SER A 1 93 ? 4.982 7.516 -13.950 1.00 66.31 93 SER A O 1
ATOM 726 N N . GLU A 1 94 ? 5.462 6.884 -11.859 1.00 78.25 94 GLU A N 1
ATOM 727 C CA . GLU A 1 94 ? 4.609 5.692 -11.890 1.00 78.25 94 GLU A CA 1
ATOM 728 C C . GLU A 1 94 ? 3.176 6.008 -11.447 1.00 78.25 94 GLU A C 1
ATOM 730 O O . GLU A 1 94 ? 2.938 6.896 -10.626 1.00 78.25 94 GLU A O 1
ATOM 735 N N . VAL A 1 95 ? 2.209 5.252 -11.968 1.00 88.25 95 VAL A N 1
ATOM 736 C CA . VAL A 1 95 ? 0.826 5.304 -11.479 1.00 88.25 95 VAL A CA 1
ATOM 737 C C . VAL A 1 95 ? 0.593 4.109 -10.575 1.00 88.25 95 VAL A C 1
ATOM 739 O O . VAL A 1 95 ? 0.709 2.968 -11.014 1.00 88.25 95 VAL A O 1
ATOM 742 N N . GLN A 1 96 ? 0.211 4.364 -9.327 1.00 91.81 96 GLN A N 1
ATOM 743 C CA . GLN A 1 96 ? -0.251 3.322 -8.417 1.00 91.81 96 GLN A CA 1
ATOM 744 C C . GLN A 1 96 ? -1.778 3.331 -8.333 1.00 91.81 96 GLN A C 1
ATOM 746 O O . GLN A 1 96 ? -2.408 4.387 -8.262 1.00 91.81 96 GLN A O 1
ATOM 751 N N . MET A 1 97 ? -2.383 2.149 -8.329 1.00 94.50 97 MET A N 1
ATOM 752 C CA . MET A 1 97 ? -3.823 1.957 -8.201 1.00 94.50 97 MET A CA 1
ATOM 753 C C . MET A 1 97 ? -4.106 0.920 -7.127 1.00 94.50 97 MET A C 1
ATOM 755 O O . MET A 1 97 ? -3.496 -0.146 -7.111 1.00 94.50 97 MET A O 1
ATOM 759 N N . ALA A 1 98 ? -5.087 1.201 -6.277 1.00 96.38 98 ALA A N 1
ATOM 760 C CA . ALA A 1 98 ? -5.600 0.246 -5.309 1.00 96.38 98 ALA A CA 1
ATOM 761 C C . ALA A 1 98 ? -7.124 0.165 -5.404 1.00 96.38 98 ALA A C 1
ATOM 763 O O . ALA A 1 98 ? -7.801 1.170 -5.636 1.00 96.38 98 ALA A O 1
ATOM 764 N N . LYS A 1 99 ? -7.664 -1.038 -5.215 1.00 97.31 99 LYS A N 1
ATOM 765 C CA . LYS A 1 99 ? -9.100 -1.290 -5.094 1.00 97.31 99 LYS A CA 1
ATOM 766 C C . LYS A 1 99 ? -9.409 -1.714 -3.668 1.00 97.31 99 LYS A C 1
ATOM 768 O O . LYS A 1 99 ? -8.750 -2.602 -3.128 1.00 97.31 99 LYS A O 1
ATOM 773 N N . PHE A 1 100 ? -10.442 -1.109 -3.096 1.00 97.62 100 PHE A N 1
ATOM 774 C CA . PHE A 1 100 ? -10.908 -1.394 -1.745 1.00 97.62 100 PHE A CA 1
ATOM 775 C C . PHE A 1 100 ? -12.410 -1.649 -1.738 1.00 97.62 100 PHE A C 1
ATOM 777 O O . PHE A 1 100 ? -13.149 -1.069 -2.533 1.00 97.62 100 PHE A O 1
ATOM 784 N N . ARG A 1 101 ? -12.860 -2.468 -0.790 1.00 96.44 101 ARG A N 1
ATOM 785 C CA . ARG A 1 101 ? -14.269 -2.622 -0.431 1.00 96.44 101 ARG A CA 1
ATOM 786 C C . ARG A 1 101 ? -14.512 -2.032 0.949 1.00 96.44 101 ARG A C 1
ATOM 788 O O . ARG A 1 101 ? -13.732 -2.244 1.877 1.00 96.44 101 ARG A O 1
ATOM 795 N N . ILE A 1 102 ? -15.618 -1.312 1.087 1.00 95.75 102 ILE A N 1
ATOM 796 C CA . ILE A 1 102 ? -16.095 -0.845 2.387 1.00 95.75 102 ILE A CA 1
ATOM 797 C C . ILE A 1 102 ? -16.754 -2.043 3.092 1.00 95.75 102 ILE A C 1
ATOM 799 O O . ILE A 1 102 ? -17.630 -2.667 2.493 1.00 95.75 102 ILE A O 1
ATOM 803 N N . PRO A 1 103 ? -16.327 -2.415 4.311 1.00 95.88 103 PRO A N 1
ATOM 804 C CA . PRO A 1 103 ? -16.960 -3.496 5.056 1.00 95.88 103 PRO A CA 1
ATOM 805 C C . PRO A 1 103 ? -18.368 -3.105 5.512 1.00 95.88 103 PR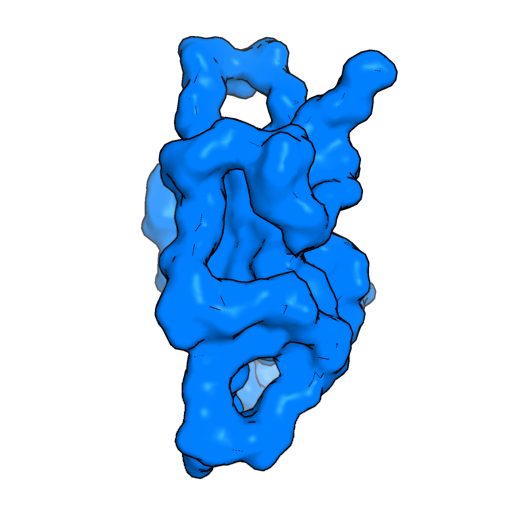O A C 1
ATOM 807 O O . PRO A 1 103 ? -18.598 -1.958 5.894 1.00 95.88 103 PRO A O 1
ATOM 810 N N . ASP A 1 104 ? -19.276 -4.079 5.560 1.00 94.62 104 ASP A N 1
ATOM 811 C CA . ASP A 1 104 ? -20.646 -3.877 6.054 1.00 94.62 104 ASP A CA 1
ATOM 812 C C . ASP A 1 104 ? -20.673 -3.575 7.563 1.00 94.62 104 ASP A C 1
ATOM 814 O O . ASP A 1 104 ? -21.488 -2.788 8.048 1.00 94.62 104 ASP A O 1
ATOM 818 N N . HIS A 1 105 ? -19.738 -4.172 8.312 1.00 94.12 105 HIS A N 1
ATOM 819 C CA . HIS A 1 105 ? -19.591 -4.002 9.756 1.00 94.12 105 HIS A CA 1
ATOM 820 C C . HIS A 1 105 ? -18.146 -3.670 10.120 1.00 94.12 105 HIS A C 1
ATOM 822 O O . HIS A 1 105 ? -17.249 -4.508 10.035 1.00 94.12 105 HIS A O 1
ATOM 828 N N . LEU A 1 106 ? -17.917 -2.431 10.549 1.00 91.12 106 LEU A N 1
ATOM 829 C CA . LEU A 1 106 ? -16.570 -1.908 10.765 1.00 91.12 106 LEU A CA 1
ATOM 830 C C . LEU A 1 106 ? -15.862 -2.480 12.001 1.00 91.12 106 LEU A C 1
ATOM 832 O O . LEU A 1 106 ? -14.636 -2.489 12.047 1.00 91.12 106 LEU A O 1
ATOM 836 N N . ASP A 1 107 ? -16.610 -2.950 12.995 1.00 91.56 107 ASP A N 1
ATOM 837 C CA . ASP A 1 107 ? -16.032 -3.465 14.240 1.00 91.56 107 ASP A CA 1
ATOM 838 C C . ASP A 1 107 ? -15.717 -4.975 14.176 1.00 91.56 107 ASP A C 1
ATOM 840 O O . ASP A 1 107 ? -15.119 -5.512 15.104 1.00 91.56 107 ASP A O 1
ATOM 844 N N . SER A 1 108 ? -16.084 -5.666 13.088 1.00 92.94 108 SER A N 1
ATOM 845 C CA . SER A 1 108 ? -15.916 -7.123 12.949 1.00 92.94 108 SER A CA 1
ATOM 846 C C . SER A 1 108 ? -15.414 -7.577 11.575 1.00 92.94 108 SER A C 1
ATOM 848 O O . SER A 1 108 ? -15.503 -8.762 11.253 1.00 92.94 108 SER A O 1
ATOM 850 N N . TYR A 1 109 ? -14.941 -6.660 10.727 1.00 94.38 109 TYR A N 1
ATOM 851 C CA . TYR A 1 109 ? -14.407 -7.036 9.420 1.00 94.38 109 TYR A CA 1
ATOM 852 C C . TYR A 1 109 ? -13.045 -7.717 9.553 1.00 94.38 109 TYR A C 1
ATOM 854 O O . TYR A 1 109 ? -12.251 -7.405 10.440 1.00 94.38 109 TYR A O 1
ATOM 862 N N . VAL A 1 110 ? -12.771 -8.615 8.614 1.00 94.56 110 VAL A N 1
ATOM 863 C CA . VAL A 1 110 ? -11.460 -9.232 8.432 1.00 94.56 110 VAL A CA 1
ATOM 864 C C . VAL A 1 110 ? -10.970 -8.834 7.052 1.00 94.56 110 VAL A C 1
ATOM 866 O O . VAL A 1 110 ? -11.689 -8.990 6.061 1.00 94.56 110 VAL A O 1
ATOM 869 N N . ASP A 1 111 ? -9.770 -8.273 7.000 1.00 95.69 111 ASP A N 1
ATOM 870 C CA . ASP A 1 111 ? -9.142 -7.911 5.740 1.00 95.69 111 ASP A CA 1
ATOM 871 C C . ASP A 1 111 ? -8.615 -9.151 5.000 1.00 95.69 111 ASP A C 1
ATOM 873 O O . ASP A 1 111 ? -8.463 -10.229 5.572 1.00 95.69 111 ASP A O 1
ATOM 877 N N . ASN A 1 112 ? -8.349 -8.999 3.709 1.00 96.38 112 ASN A N 1
ATOM 878 C CA . ASN A 1 112 ? -7.750 -10.035 2.887 1.00 96.38 112 ASN A CA 1
ATOM 879 C C . ASN A 1 112 ? -6.248 -10.158 3.185 1.00 96.38 112 ASN A C 1
ATOM 881 O O . ASN A 1 112 ? -5.526 -9.162 3.217 1.00 96.38 112 ASN A O 1
ATOM 885 N N . ASP A 1 113 ? -5.747 -11.374 3.354 1.00 92.25 113 ASP A N 1
ATOM 886 C CA . ASP A 1 113 ? -4.368 -11.680 3.756 1.00 92.25 113 ASP A CA 1
ATOM 887 C C . ASP A 1 113 ? -3.580 -12.428 2.671 1.00 92.25 113 ASP A C 1
ATOM 889 O O . ASP A 1 113 ? -2.366 -12.255 2.553 1.00 92.25 113 ASP A O 1
ATOM 893 N N . ARG A 1 114 ? -4.264 -13.210 1.833 1.00 95.12 114 ARG A N 1
ATOM 894 C CA . ARG A 1 114 ? -3.653 -13.991 0.762 1.00 95.12 114 ARG A CA 1
ATOM 895 C C . ARG A 1 114 ? -3.505 -13.171 -0.516 1.00 95.12 114 ARG A C 1
ATOM 897 O O . ARG A 1 114 ? -4.488 -12.688 -1.079 1.00 95.12 114 ARG A O 1
ATOM 904 N N . ILE A 1 115 ? -2.276 -13.113 -1.020 1.00 96.06 115 ILE A N 1
ATOM 905 C CA . ILE A 1 115 ? -1.926 -12.497 -2.303 1.00 96.06 115 ILE A CA 1
ATOM 906 C C . ILE A 1 115 ? -2.091 -13.521 -3.430 1.00 96.06 115 ILE A C 1
ATOM 908 O O . ILE A 1 115 ? -1.625 -14.657 -3.323 1.00 96.06 115 ILE A O 1
ATOM 912 N N . VAL A 1 116 ? -2.729 -13.111 -4.525 1.00 96.25 116 VAL A N 1
ATOM 913 C CA . VAL A 1 116 ? -2.807 -13.871 -5.778 1.00 96.25 116 VAL A CA 1
ATOM 914 C C . VAL A 1 116 ? -2.525 -12.957 -6.967 1.00 96.25 116 VAL A C 1
ATOM 916 O O . VAL A 1 116 ? -2.866 -11.778 -6.952 1.00 96.25 116 VAL A O 1
ATOM 919 N N . THR A 1 117 ? -1.892 -13.495 -8.003 1.00 96.31 117 THR A N 1
ATOM 920 C CA . THR A 1 117 ? -1.500 -12.742 -9.210 1.00 96.31 117 THR A CA 1
ATOM 921 C C . THR A 1 117 ? -2.295 -13.163 -10.444 1.00 96.31 117 THR A C 1
ATOM 923 O O . THR A 1 117 ? -2.356 -12.422 -11.421 1.00 96.31 117 THR A O 1
ATOM 926 N N . ASP A 1 118 ? -2.947 -14.326 -10.383 1.00 95.31 118 ASP A N 1
ATOM 927 C CA . ASP A 1 118 ? -3.848 -14.834 -11.412 1.00 95.31 118 ASP A CA 1
ATOM 928 C C . ASP A 1 118 ? -5.256 -14.228 -11.233 1.00 95.31 118 ASP A C 1
ATOM 930 O O . ASP A 1 118 ? -5.927 -14.536 -10.237 1.00 95.31 118 ASP A O 1
ATOM 934 N N . PRO A 1 119 ? -5.735 -13.391 -12.179 1.00 94.56 119 PRO A N 1
ATOM 935 C CA . PRO A 1 119 ? -7.063 -12.789 -12.104 1.00 94.56 119 PRO A CA 1
ATOM 936 C C . PRO A 1 119 ? -8.194 -13.822 -12.042 1.00 94.56 119 PRO A C 1
ATOM 938 O O . PRO A 1 119 ? -9.238 -13.540 -11.465 1.00 94.56 119 PRO A O 1
ATOM 941 N N . SER A 1 120 ? -8.007 -15.037 -12.573 1.00 95.06 120 SER A N 1
ATOM 942 C CA . SER A 1 120 ? -9.045 -16.080 -12.540 1.00 95.06 120 SER A CA 1
ATOM 943 C C . SER A 1 120 ? -9.393 -16.550 -11.119 1.00 95.06 120 SER A C 1
ATOM 945 O O . SER A 1 120 ? -10.446 -17.146 -10.894 1.00 95.06 120 SER A O 1
ATOM 947 N N . GLN A 1 121 ? -8.537 -16.252 -10.134 1.00 95.75 121 GLN A N 1
ATOM 948 C CA . GLN A 1 121 ? -8.738 -16.616 -8.729 1.00 95.75 121 GLN A CA 1
ATOM 949 C C . GLN A 1 121 ? -9.590 -15.611 -7.942 1.00 95.75 121 GLN A C 1
ATOM 951 O O . GLN A 1 121 ? -9.826 -15.822 -6.738 1.00 95.75 121 GLN A O 1
ATOM 956 N N . VAL A 1 122 ? -10.028 -14.533 -8.600 1.00 96.19 122 VAL A N 1
ATOM 957 C CA . VAL A 1 122 ? -10.826 -13.450 -8.025 1.00 96.19 122 VAL A CA 1
ATOM 958 C C . VAL A 1 122 ? -11.978 -13.024 -8.952 1.00 96.19 122 VAL A C 1
ATOM 960 O O . VAL A 1 122 ? -11.901 -13.233 -10.162 1.00 96.19 122 VAL A O 1
ATOM 963 N N . PRO A 1 123 ? -13.052 -12.424 -8.406 1.00 96.25 123 PRO A N 1
ATOM 964 C CA . PRO A 1 123 ? -14.170 -11.901 -9.194 1.00 96.25 123 PRO A CA 1
ATOM 965 C C . PRO A 1 123 ? -13.761 -10.886 -10.277 1.00 96.25 123 PRO A C 1
ATOM 967 O O . PRO A 1 123 ? -12.834 -10.100 -10.090 1.00 96.25 123 PRO A O 1
ATOM 970 N N . GLU A 1 124 ? -14.474 -10.885 -11.406 1.00 95.69 124 GLU A N 1
ATOM 971 C CA . GLU A 1 124 ? -14.158 -10.054 -12.581 1.00 95.69 124 GLU A CA 1
ATOM 972 C C . GLU A 1 124 ? -14.273 -8.543 -12.315 1.00 95.69 124 GLU A C 1
ATOM 974 O O . GLU A 1 124 ? -13.492 -7.748 -12.835 1.00 95.69 124 GLU A O 1
ATOM 979 N N . ASP A 1 125 ? -15.189 -8.121 -11.444 1.00 94.94 125 ASP A N 1
ATOM 980 C CA . ASP A 1 125 ? -15.402 -6.712 -11.085 1.00 94.94 125 ASP A CA 1
ATOM 981 C C . ASP A 1 125 ? -14.168 -6.068 -10.424 1.00 94.94 125 ASP A C 1
ATOM 983 O O . ASP A 1 125 ? -13.923 -4.857 -10.543 1.00 94.94 125 ASP A O 1
ATOM 987 N N . ILE A 1 126 ? -13.327 -6.877 -9.775 1.00 96.25 126 ILE A N 1
ATOM 988 C CA . ILE A 1 126 ? -12.083 -6.400 -9.177 1.00 96.25 126 ILE A CA 1
ATOM 989 C C . ILE A 1 126 ? -10.888 -6.473 -10.126 1.00 96.25 126 ILE A C 1
ATOM 991 O O . ILE A 1 126 ? -9.866 -5.862 -9.814 1.00 96.25 126 ILE A O 1
ATOM 995 N N . HIS A 1 127 ? -11.010 -7.055 -11.322 1.00 96.56 127 HIS A N 1
ATOM 996 C CA . HIS A 1 127 ? -9.910 -7.126 -12.294 1.00 96.56 127 HIS A CA 1
ATOM 997 C C . HIS A 1 127 ? -9.417 -5.736 -12.707 1.00 96.56 127 HIS A C 1
ATOM 999 O O . HIS A 1 127 ? -10.192 -4.787 -12.872 1.00 96.56 127 HIS A O 1
ATOM 1005 N N . PHE A 1 128 ? -8.103 -5.586 -12.850 1.00 96.00 128 PHE A N 1
ATOM 1006 C CA . PHE A 1 128 ? -7.529 -4.388 -13.453 1.00 96.00 128 PHE A CA 1
ATOM 1007 C C . PHE A 1 128 ? -7.686 -4.417 -14.976 1.00 96.00 128 PHE A C 1
ATOM 1009 O O . PHE A 1 128 ? -7.823 -5.475 -15.584 1.00 96.00 128 PHE A O 1
ATOM 1016 N N . ASN A 1 129 ? -7.673 -3.237 -15.599 1.00 93.31 129 ASN A N 1
ATOM 1017 C CA . ASN A 1 129 ? -7.882 -3.121 -17.038 1.00 93.31 129 ASN A CA 1
ATOM 1018 C C . ASN A 1 129 ? -6.763 -3.861 -17.807 1.00 93.31 129 ASN A C 1
ATOM 1020 O O . ASN A 1 129 ? -5.594 -3.498 -17.640 1.00 93.31 129 ASN A O 1
ATOM 1024 N N . PRO A 1 130 ? -7.096 -4.829 -18.684 1.00 91.75 130 PRO A N 1
ATOM 1025 C CA . PRO A 1 130 ? -6.102 -5.631 -19.401 1.00 91.75 130 PRO A CA 1
ATOM 1026 C C . PRO A 1 130 ? -5.259 -4.818 -20.395 1.00 91.75 130 PRO A C 1
ATOM 1028 O O . PRO A 1 130 ? -4.252 -5.313 -20.895 1.00 91.75 130 PRO A O 1
ATOM 1031 N N . ARG A 1 131 ? -5.619 -3.555 -20.673 1.00 91.62 131 ARG A N 1
ATOM 1032 C CA . ARG A 1 131 ? -4.845 -2.644 -21.532 1.00 91.62 131 ARG A CA 1
ATOM 1033 C C . ARG A 1 131 ? -3.400 -2.442 -21.064 1.00 91.62 131 ARG A C 1
ATOM 1035 O O . ARG A 1 131 ? -2.549 -2.167 -21.901 1.00 91.62 131 ARG A O 1
ATOM 1042 N N . PHE A 1 132 ? -3.126 -2.570 -19.766 1.00 90.44 132 PHE A N 1
ATOM 1043 C CA . PHE A 1 132 ? -1.773 -2.448 -19.203 1.00 90.44 132 PHE A CA 1
ATOM 1044 C C . PHE A 1 132 ? -1.027 -3.795 -19.141 1.00 90.44 132 PHE A C 1
ATOM 1046 O O . PHE A 1 132 ? 0.025 -3.904 -18.513 1.00 90.44 132 PHE A O 1
ATOM 1053 N N . GLY A 1 133 ? -1.559 -4.827 -19.802 1.00 90.69 133 GLY A N 1
ATOM 1054 C CA . GLY A 1 133 ? -0.975 -6.161 -19.867 1.00 90.69 133 GLY A CA 1
ATOM 1055 C C . GLY A 1 133 ? -1.349 -7.051 -18.683 1.00 90.69 133 GLY A C 1
ATOM 1056 O O . GLY A 1 133 ? -2.369 -6.860 -18.022 1.00 90.69 133 GLY A O 1
ATOM 1057 N N . SER A 1 134 ? -0.519 -8.064 -18.450 1.00 92.06 134 SER A N 1
ATOM 1058 C CA . SER A 1 134 ? -0.634 -9.025 -17.352 1.00 92.06 134 SER A CA 1
ATOM 1059 C C . SER A 1 134 ? 0.400 -8.748 -16.258 1.00 92.06 134 SER A C 1
ATOM 1061 O O . SER A 1 134 ? 1.188 -7.809 -16.360 1.00 92.06 134 SER A O 1
ATOM 1063 N N . TYR A 1 135 ? 0.414 -9.601 -15.233 1.00 94.56 135 TYR A N 1
ATOM 1064 C CA . TYR A 1 135 ? 1.456 -9.627 -14.209 1.00 94.56 135 TYR A CA 1
ATOM 1065 C C . TYR A 1 135 ? 2.870 -9.569 -14.804 1.00 94.56 135 TYR A C 1
ATOM 1067 O O . TYR A 1 135 ? 3.177 -10.327 -15.729 1.00 94.56 135 TYR A O 1
ATOM 1075 N N . LYS A 1 136 ? 3.715 -8.682 -14.262 1.00 92.38 136 LYS A N 1
ATOM 1076 C CA . LYS A 1 136 ? 5.122 -8.525 -14.656 1.00 92.38 136 LYS A CA 1
ATOM 1077 C C . LYS A 1 136 ? 5.998 -8.279 -13.430 1.00 92.38 136 LYS A C 1
ATOM 1079 O O . LYS A 1 136 ? 5.781 -7.326 -12.679 1.00 92.38 136 LYS A O 1
ATOM 1084 N N . ASP A 1 137 ? 7.003 -9.129 -13.263 1.00 91.19 137 ASP A N 1
ATOM 1085 C CA . ASP A 1 137 ? 8.047 -8.958 -12.255 1.00 91.19 137 ASP A CA 1
ATOM 1086 C C . ASP A 1 137 ? 9.061 -7.888 -12.669 1.00 91.19 137 ASP A C 1
ATOM 1088 O O . ASP A 1 137 ? 9.428 -7.779 -13.841 1.00 91.19 137 ASP A O 1
ATOM 1092 N N . GLY A 1 138 ? 9.532 -7.123 -11.681 1.00 86.44 138 GLY A N 1
ATOM 1093 C CA . GLY A 1 138 ? 10.559 -6.096 -11.858 1.00 86.44 138 GLY A CA 1
ATOM 1094 C C . GLY A 1 138 ? 10.126 -4.897 -12.706 1.00 86.44 138 GLY A C 1
ATOM 1095 O O . GLY A 1 138 ? 8.951 -4.703 -13.023 1.00 86.44 138 GLY A O 1
ATOM 1096 N N . HIS A 1 139 ? 11.093 -4.049 -13.051 1.00 83.81 139 HIS A N 1
ATOM 1097 C CA . HIS A 1 139 ? 10.846 -2.832 -13.819 1.00 83.81 139 HIS A CA 1
ATOM 1098 C C . HIS A 1 139 ? 10.444 -3.114 -15.272 1.00 83.81 139 HIS A C 1
ATOM 1100 O O . HIS A 1 139 ? 10.874 -4.082 -15.899 1.00 83.81 139 HIS A O 1
ATOM 1106 N N . ASN A 1 140 ? 9.666 -2.195 -15.842 1.00 81.81 140 ASN A N 1
ATOM 1107 C CA . ASN A 1 140 ? 9.408 -2.153 -17.273 1.00 81.81 140 ASN A CA 1
ATOM 1108 C C . ASN A 1 140 ? 10.280 -1.072 -17.927 1.00 81.81 140 ASN A C 1
ATOM 1110 O O . ASN A 1 140 ? 10.126 0.106 -17.615 1.00 81.81 140 ASN A O 1
ATOM 1114 N N . TYR A 1 141 ? 11.162 -1.480 -18.839 1.00 79.19 141 TYR A N 1
ATOM 1115 C CA . TYR A 1 141 ? 12.062 -0.588 -19.585 1.00 79.19 141 TYR A CA 1
ATOM 1116 C C . TYR A 1 141 ? 11.572 -0.290 -21.008 1.00 79.19 141 TYR A C 1
ATOM 1118 O O . TYR A 1 141 ? 12.240 0.403 -21.772 1.00 79.19 141 TYR A O 1
ATOM 1126 N N . GLU A 1 142 ? 10.419 -0.838 -21.390 1.00 80.81 142 GLU A N 1
ATOM 1127 C CA . GLU A 1 142 ? 9.825 -0.614 -22.702 1.00 80.81 142 GLU A CA 1
ATOM 1128 C C . GLU A 1 142 ? 9.146 0.765 -22.756 1.00 80.81 142 GLU A C 1
ATOM 1130 O O . GLU A 1 142 ? 8.600 1.251 -21.764 1.00 80.81 142 GLU A O 1
ATOM 1135 N N . HIS A 1 143 ? 9.104 1.392 -23.936 1.00 81.00 143 HIS A N 1
ATOM 1136 C CA . HIS A 1 143 ? 8.428 2.683 -24.153 1.00 81.00 143 HIS A CA 1
ATOM 1137 C C . HIS A 1 143 ? 6.891 2.569 -24.216 1.00 81.00 143 HIS A C 1
ATOM 1139 O O . HIS A 1 143 ? 6.227 3.321 -24.928 1.00 81.00 143 HIS A O 1
ATOM 1145 N N . ILE A 1 144 ? 6.317 1.620 -23.479 1.00 85.12 144 ILE A N 1
ATOM 1146 C CA . ILE A 1 144 ? 4.881 1.356 -23.386 1.00 85.12 144 ILE A CA 1
ATOM 1147 C C . ILE A 1 144 ? 4.486 1.166 -21.922 1.00 85.12 144 ILE A C 1
ATOM 1149 O O . ILE A 1 144 ? 5.263 0.652 -21.123 1.00 85.12 144 ILE A O 1
ATOM 1153 N N . HIS A 1 145 ? 3.278 1.591 -21.551 1.00 88.19 145 HIS A N 1
ATOM 1154 C CA . HIS A 1 145 ? 2.788 1.480 -20.176 1.00 88.19 145 HIS A CA 1
ATOM 1155 C C . HIS A 1 145 ? 2.307 0.059 -19.876 1.00 88.19 145 HIS A C 1
ATOM 1157 O O . HIS A 1 145 ? 1.304 -0.379 -20.437 1.00 88.19 145 HIS A O 1
ATOM 1163 N N . HIS A 1 146 ? 2.993 -0.626 -18.962 1.00 91.38 146 HIS A N 1
ATOM 1164 C CA . HIS A 1 146 ? 2.624 -1.955 -18.483 1.00 91.38 146 HIS A CA 1
ATOM 1165 C C . HIS A 1 146 ? 2.554 -1.995 -16.965 1.00 91.38 146 HIS A C 1
ATOM 1167 O O . HIS A 1 146 ? 3.148 -1.153 -16.283 1.00 91.38 146 HIS A O 1
ATOM 1173 N N . PHE A 1 147 ? 1.876 -3.012 -16.437 1.00 93.50 147 PHE A N 1
ATOM 1174 C CA . PHE A 1 147 ? 2.116 -3.404 -15.059 1.00 93.50 147 PHE A CA 1
ATOM 1175 C C . PHE A 1 147 ? 3.599 -3.743 -14.841 1.00 93.50 147 PHE A C 1
ATOM 1177 O O . PHE A 1 147 ? 4.283 -4.206 -15.757 1.00 93.50 147 PHE A O 1
ATOM 1184 N N . HIS A 1 148 ? 4.114 -3.447 -13.651 1.00 91.44 148 HIS A N 1
ATOM 1185 C CA . HIS A 1 148 ? 5.510 -3.690 -13.270 1.00 91.44 148 HIS A CA 1
ATOM 1186 C C . HIS A 1 148 ? 5.625 -3.896 -11.753 1.00 91.44 148 HIS A C 1
ATOM 1188 O O . HIS A 1 148 ? 4.640 -3.734 -11.029 1.00 91.44 148 HIS A O 1
ATOM 1194 N N . MET A 1 149 ? 6.819 -4.242 -11.272 1.00 91.56 149 MET A N 1
ATOM 1195 C CA . MET A 1 149 ? 7.144 -4.409 -9.847 1.00 91.56 149 MET A CA 1
ATOM 1196 C C . MET A 1 149 ? 6.269 -5.465 -9.170 1.00 91.56 149 MET A C 1
ATOM 1198 O O . MET A 1 149 ? 5.715 -5.261 -8.090 1.00 91.56 149 MET A O 1
ATOM 1202 N N . SER A 1 150 ? 6.121 -6.598 -9.861 1.00 94.12 150 SER A N 1
ATOM 1203 C CA . SER A 1 150 ? 5.351 -7.756 -9.406 1.00 94.12 150 SER A CA 1
ATOM 1204 C C . SER A 1 150 ? 3.867 -7.437 -9.211 1.00 94.12 150 SER A C 1
ATOM 1206 O O . SER A 1 150 ? 3.230 -7.919 -8.282 1.00 94.12 150 SER A O 1
ATOM 1208 N N . THR A 1 151 ? 3.289 -6.624 -10.095 1.00 94.75 151 THR A N 1
ATOM 1209 C CA . THR A 1 151 ? 1.857 -6.284 -10.094 1.00 94.75 151 THR A CA 1
ATOM 1210 C C . THR A 1 151 ? 1.206 -6.629 -11.448 1.00 94.75 151 THR A C 1
ATOM 1212 O O . THR A 1 151 ? 1.944 -6.847 -12.414 1.00 94.75 151 THR A O 1
ATOM 1215 N N . PRO A 1 152 ? -0.141 -6.739 -11.559 1.00 96.56 152 PRO A N 1
ATOM 1216 C CA . PRO A 1 152 ? -1.150 -6.525 -10.525 1.00 96.56 152 PRO A CA 1
ATOM 1217 C C . PRO A 1 152 ? -1.187 -7.669 -9.508 1.00 96.56 152 PRO A C 1
ATOM 1219 O O . PRO A 1 152 ? -1.002 -8.836 -9.848 1.00 96.56 152 PRO A O 1
ATOM 1222 N N . LYS A 1 153 ? -1.459 -7.315 -8.255 1.00 97.19 153 LYS A N 1
ATOM 1223 C CA . LYS A 1 153 ? -1.754 -8.241 -7.162 1.00 97.19 153 LYS A CA 1
ATOM 1224 C C . LYS A 1 153 ? -3.224 -8.103 -6.792 1.00 97.19 153 LYS A C 1
ATOM 1226 O O . LYS A 1 153 ? -3.768 -6.998 -6.780 1.00 97.19 153 LYS A O 1
ATOM 1231 N N . TYR A 1 154 ? -3.848 -9.214 -6.447 1.00 97.69 154 TYR A N 1
ATOM 1232 C CA . TYR A 1 154 ? -5.177 -9.264 -5.860 1.00 97.69 154 TYR A CA 1
ATOM 1233 C C . TYR A 1 154 ? -5.097 -9.888 -4.476 1.00 97.69 154 TYR A C 1
ATOM 1235 O O . TYR A 1 154 ? -4.213 -10.699 -4.195 1.00 97.69 154 TYR A O 1
ATOM 1243 N N . PHE A 1 155 ? -6.031 -9.507 -3.615 1.00 97.25 155 PHE A N 1
ATOM 1244 C CA . PHE A 1 155 ? -6.057 -9.945 -2.229 1.00 97.25 155 PHE A CA 1
ATOM 1245 C C . PHE A 1 155 ? -7.382 -10.641 -1.944 1.00 97.25 155 PHE A C 1
ATOM 1247 O O . PHE A 1 155 ? -8.449 -10.131 -2.286 1.00 97.25 155 PHE A O 1
ATOM 1254 N N . LYS A 1 156 ? -7.307 -11.809 -1.310 1.00 95.06 156 LYS A N 1
ATOM 1255 C CA . LYS A 1 156 ? -8.459 -12.591 -0.844 1.00 95.06 156 LYS A CA 1
ATOM 1256 C C . LYS A 1 156 ? -8.178 -13.170 0.541 1.00 95.06 156 LYS A C 1
ATOM 1258 O O . LYS A 1 156 ? -7.030 -13.197 0.967 1.00 95.06 156 LYS A O 1
ATOM 1263 N N . GLN A 1 157 ? -9.209 -13.633 1.234 1.00 91.06 157 GLN A N 1
ATOM 1264 C CA . GLN A 1 157 ? -9.028 -14.341 2.500 1.00 91.06 157 GLN A CA 1
ATOM 1265 C C . GLN A 1 157 ? -8.437 -15.734 2.258 1.00 91.06 157 GLN A C 1
ATOM 1267 O O . GLN A 1 157 ? -8.754 -16.403 1.263 1.00 91.06 157 GLN A O 1
ATOM 1272 N N . THR A 1 158 ? -7.572 -16.169 3.167 1.00 83.38 158 THR A N 1
ATOM 1273 C CA . THR A 1 158 ? -7.216 -17.579 3.326 1.00 83.38 158 THR A CA 1
ATOM 1274 C C . THR A 1 158 ? -8.456 -18.341 3.806 1.00 83.38 158 THR A C 1
ATOM 1276 O O . THR A 1 158 ? -9.050 -17.971 4.816 1.00 83.38 158 THR A O 1
ATOM 1279 N N . ASN A 1 159 ? -8.873 -19.359 3.046 1.00 60.59 159 ASN A N 1
ATOM 1280 C CA . ASN A 1 159 ? -9.965 -20.261 3.436 1.00 60.59 159 ASN A CA 1
ATOM 1281 C C . ASN A 1 159 ? -9.552 -21.174 4.591 1.00 60.59 159 ASN A C 1
ATOM 1283 O O . ASN A 1 159 ? -8.376 -21.608 4.580 1.00 60.59 159 ASN A O 1
#

InterPro domains:
  IPR051916 GPI-anchor maturation lipid remodeler [PTHR14859] (13-125)
  IPR057315 PGAP2IP, C-terminal nuclease-like domain [PF23226] (9-114)

Secondary structure (DSSP, 8-state):
-EEEEE--SS-HHHHHHHHHHHHHHHHHS-SSEEEEEEE---TTSHHHHIIIIIHT-EES-TT-TT--EEEEEEESSEEEEEEEE--TTSTT-PEEEEEEE--S-TTS-----EEE--GGGS-GGGPPPGGG-S-B-S---SSS--B-SSB-EEEE---

Foldseek 3Di:
DEAEEEADDDDPVSLLVVLLVLLVVLQPDDQWYKYWYQRQDFQVDPSNCSNVPSSVWAWLDSPQRVDGRTTIITGQWAWFKKWWKAPQPDPPDIDIDTDTHHDPDSVDDDHFDDKDQDCVVDDPVSDDDCLQPGFEEAHDHHNDIHTYNRDTITTHHDD

Sequence (159 aa):
MLLSIVNGMTEDLDRKLQAIAVSNLLKTSSKQVVFLGYITSAPGSRDYTELIENGNVQDIDSTDHDRWCSYIMYRGVIRLGYARISHAGLSDSEVQMAKFRIPDHLDSYVDNDRIVTDPSQVPEDIHFNPRFGSYKDGHNYEHIHHFHMSTPKYFKQTN

Organism: Grus japonensis (NCBI:txid30415)

Radius of gyration: 16.06 Å; chains: 1; bounding box: 37×39×39 Å